Protein AF-A0A3Q9ING6-F1 (afdb_monomer)

pLDDT: mean 71.67, std 16.08, range [26.5, 85.5]

Secondary structure (DSSP, 8-state):
-------TTSHHHHHHHTT-EEEEEESSTTTTSTTTT--EEEEE---

Mean predicted aligned error: 8.26 Å

Organism: NCBI:txid2093856

Foldseek 3Di:
DDPPPDPPPPPVVVCVVVQKDWDDKAQCPCCVDPVSRDIDTDIDHDD

Sequence (47 aa):
MKLLNINLKNIPRRYHNCGFKIGSVDTMLYANFENNFEKAVFWYLRF

InterPro domains:
  IPR008125 Streptothricin acetyltransferase [PR01754] (12-28)
  IPR008125 Streptothricin acetyltransferase [PR01754] (34-47)

Nearest PDB structures (foldseek):
  3pp9-assembly2_B  TM=8.777E-01  e=2.763E-01  Bacillus anthracis str. Ames
  6mfd-assembly2_A  TM=6.174E-01  e=6.796E+00  Archangium violaceum
  3g2o-assembly1_A  TM=5.859E-01  e=9.487E+0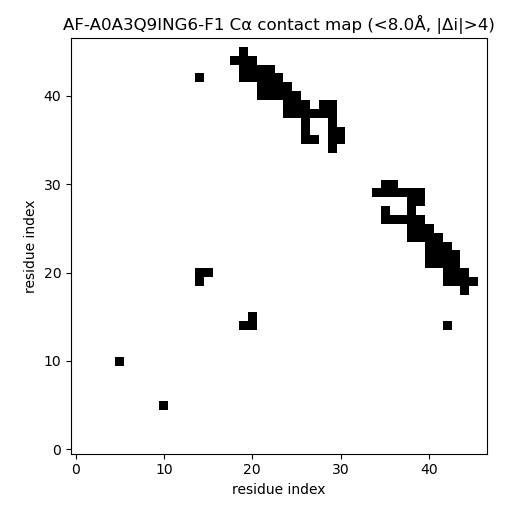0  Amycolatopsis orien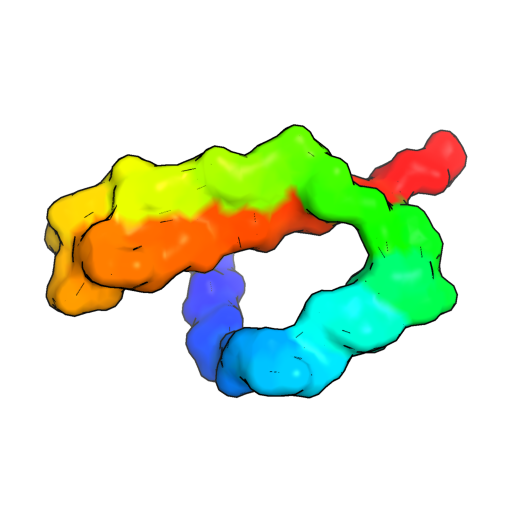talis
  4m00-assembly1_A  TM=4.659E-01  e=2.855E+00  Staphylococcus aureus subsp. aureus NCTC 8325

Radius of gyration: 11.84 Å; Cα contacts (8 Å, |Δi|>4): 48; chains: 1; bounding box: 25×19×31 Å

Structure (mmCIF, N/CA/C/O backbone):
data_AF-A0A3Q9ING6-F1
#
_entry.id   AF-A0A3Q9ING6-F1
#
loop_
_atom_site.group_PDB
_atom_site.id
_atom_site.type_symbol
_atom_site.label_atom_id
_atom_site.label_alt_id
_atom_site.label_comp_id
_atom_site.label_asym_id
_atom_site.label_entity_id
_atom_site.label_seq_id
_atom_site.pdbx_PDB_ins_code
_atom_site.Cartn_x
_atom_site.Cartn_y
_atom_site.Cartn_z
_atom_site.occupancy
_atom_site.B_iso_or_equiv
_atom_site.auth_seq_id
_atom_site.auth_comp_id
_atom_site.auth_asym_id
_atom_site.auth_atom_id
_atom_site.pdbx_PDB_model_num
ATOM 1 N N . MET A 1 1 ? -4.532 18.415 -4.008 1.00 34.12 1 MET A N 1
ATOM 2 C CA . MET A 1 1 ? -4.125 17.091 -3.493 1.00 34.12 1 MET A CA 1
ATOM 3 C C . MET A 1 1 ? -2.603 17.037 -3.514 1.00 34.12 1 MET A C 1
ATOM 5 O O . MET A 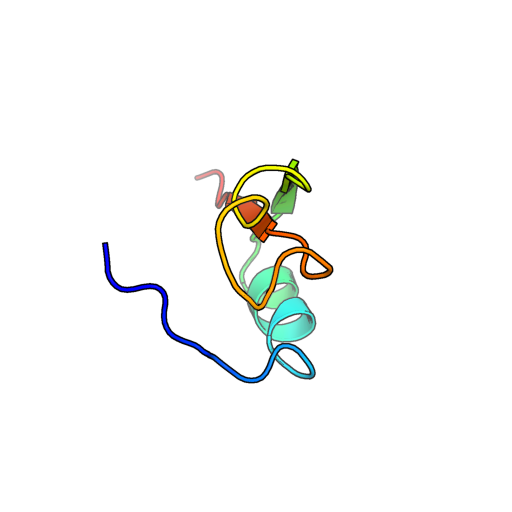1 1 ? -2.022 16.991 -4.587 1.00 34.12 1 MET A O 1
ATOM 9 N N . LYS A 1 2 ? -1.946 17.217 -2.362 1.00 26.50 2 LYS A N 1
ATOM 10 C CA . LYS A 1 2 ? -0.480 17.283 -2.276 1.00 26.50 2 LYS A CA 1
ATOM 11 C C . LYS A 1 2 ? 0.030 15.860 -2.062 1.00 26.50 2 LYS A C 1
ATOM 13 O O . LYS A 1 2 ? -0.095 15.334 -0.961 1.00 26.50 2 LYS A O 1
ATOM 18 N N . LEU A 1 3 ? 0.522 15.229 -3.127 1.00 38.75 3 LEU A N 1
ATOM 19 C CA . LEU A 1 3 ? 1.236 13.957 -3.035 1.00 38.75 3 LEU A CA 1
ATOM 20 C C . LEU A 1 3 ? 2.571 14.244 -2.357 1.00 38.75 3 LEU A C 1
ATOM 22 O O . LEU A 1 3 ? 3.530 14.724 -2.953 1.00 38.75 3 LEU A O 1
ATOM 26 N N . LEU A 1 4 ? 2.557 14.074 -1.044 1.00 36.78 4 LEU A N 1
ATOM 27 C CA . LEU A 1 4 ? 3.713 14.219 -0.189 1.00 36.78 4 LEU A CA 1
ATOM 28 C C . LEU A 1 4 ? 4.637 13.049 -0.556 1.00 36.78 4 LEU A C 1
ATOM 30 O O . LEU A 1 4 ? 4.314 11.895 -0.281 1.00 36.78 4 LEU A O 1
ATOM 34 N N . ASN A 1 5 ? 5.741 13.346 -1.248 1.00 42.31 5 ASN A N 1
ATOM 35 C CA . ASN A 1 5 ? 6.801 12.384 -1.537 1.00 42.31 5 ASN A CA 1
ATOM 36 C C . ASN A 1 5 ? 7.499 12.061 -0.207 1.00 42.31 5 ASN A C 1
ATOM 38 O O . ASN A 1 5 ? 8.474 12.695 0.193 1.00 42.31 5 ASN A O 1
ATOM 42 N N . ILE A 1 6 ? 6.877 11.173 0.567 1.00 51.66 6 ILE A N 1
ATOM 43 C CA . ILE A 1 6 ? 7.363 10.729 1.866 1.00 51.66 6 ILE A CA 1
ATOM 44 C C . ILE A 1 6 ? 8.040 9.389 1.613 1.00 51.66 6 ILE A C 1
ATOM 46 O O . ILE A 1 6 ? 7.428 8.455 1.104 1.00 51.66 6 ILE A O 1
ATOM 50 N N . ASN A 1 7 ? 9.313 9.310 1.981 1.00 44.12 7 ASN A N 1
ATOM 51 C CA . ASN A 1 7 ? 10.167 8.137 1.846 1.00 44.12 7 ASN A CA 1
ATOM 52 C C . ASN A 1 7 ? 9.437 6.861 2.344 1.00 44.12 7 ASN A C 1
ATOM 54 O O . ASN A 1 7 ? 9.249 6.664 3.549 1.00 44.12 7 ASN A O 1
ATOM 58 N N . LEU A 1 8 ? 8.995 6.009 1.408 1.00 54.72 8 LEU A N 1
ATOM 59 C CA . LEU A 1 8 ? 8.060 4.887 1.621 1.00 54.72 8 LEU A CA 1
ATOM 60 C C . LEU A 1 8 ? 8.555 3.816 2.610 1.00 54.72 8 LEU A C 1
ATOM 62 O O . LEU A 1 8 ? 7.780 2.962 3.037 1.00 54.72 8 LEU A O 1
ATOM 66 N N . LYS A 1 9 ? 9.831 3.851 3.012 1.00 54.91 9 LYS A N 1
ATOM 67 C CA . LYS A 1 9 ? 10.457 2.798 3.827 1.00 54.91 9 LYS A CA 1
ATOM 68 C C . LYS A 1 9 ? 9.879 2.662 5.244 1.00 54.91 9 LYS A C 1
ATOM 70 O O . LYS A 1 9 ? 9.850 1.554 5.772 1.00 54.91 9 LYS A O 1
ATOM 75 N N . ASN A 1 10 ? 9.382 3.746 5.851 1.00 54.25 10 ASN A N 1
ATOM 76 C CA . ASN A 1 10 ? 8.982 3.752 7.275 1.00 54.25 10 ASN A CA 1
ATOM 77 C C . ASN A 1 10 ? 7.488 4.019 7.526 1.00 54.25 10 ASN A C 1
ATOM 79 O O .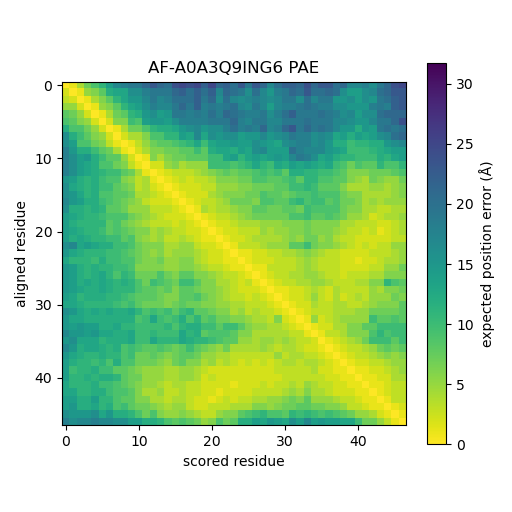 ASN A 1 10 ? 7.015 3.925 8.659 1.00 54.25 10 ASN A O 1
ATOM 83 N N . ILE A 1 11 ? 6.738 4.338 6.475 1.00 63.38 11 ILE A N 1
ATOM 84 C CA . ILE A 1 11 ? 5.323 4.721 6.524 1.00 63.38 11 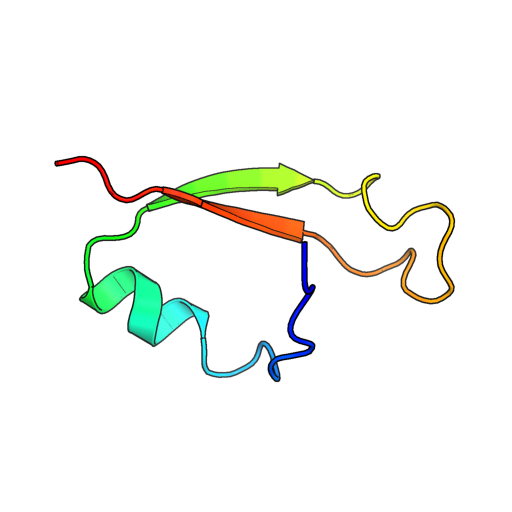ILE A CA 1
ATOM 85 C C . ILE A 1 11 ? 4.412 3.524 6.846 1.00 63.38 11 ILE A C 1
ATOM 87 O O . ILE A 1 11 ? 3.639 3.640 7.795 1.00 63.38 11 ILE A O 1
ATOM 91 N N . PRO A 1 12 ? 4.516 2.348 6.190 1.00 64.88 12 PRO A N 1
ATOM 92 C CA . PRO A 1 12 ? 3.517 1.284 6.343 1.00 64.88 12 PRO A CA 1
ATOM 93 C C . PRO A 1 12 ? 3.325 0.818 7.794 1.00 64.88 12 PRO A C 1
ATOM 95 O O . PRO A 1 12 ? 2.206 0.536 8.213 1.00 64.88 12 PRO A O 1
ATOM 98 N N . ARG A 1 13 ? 4.404 0.813 8.594 1.00 66.06 13 ARG A N 1
ATOM 99 C CA . ARG A 1 13 ? 4.351 0.440 10.018 1.00 66.06 13 ARG A CA 1
ATOM 100 C C . ARG A 1 13 ? 3.560 1.430 10.872 1.00 66.06 13 ARG A C 1
ATOM 102 O O . ARG A 1 13 ? 2.849 1.011 11.776 1.00 66.06 13 ARG A O 1
ATOM 109 N N . ARG A 1 14 ? 3.664 2.734 10.601 1.00 70.19 14 ARG A N 1
ATOM 110 C CA . ARG A 1 14 ? 2.937 3.753 11.375 1.00 70.19 14 ARG A CA 1
ATOM 111 C C . ARG A 1 14 ? 1.439 3.718 11.085 1.00 70.19 14 ARG A C 1
ATOM 113 O O . ARG A 1 14 ? 0.653 3.744 12.021 1.00 70.19 14 ARG A O 1
ATOM 120 N N . TYR A 1 15 ? 1.052 3.593 9.817 1.00 71.00 15 TYR A N 1
ATOM 121 C CA . TYR A 1 15 ? -0.360 3.532 9.426 1.00 71.00 15 TYR A CA 1
ATOM 122 C C . TYR A 1 15 ? -1.029 2.263 9.964 1.00 71.00 15 TYR A C 1
ATOM 124 O O . TYR A 1 15 ? -2.127 2.346 10.511 1.00 71.00 15 TYR A O 1
ATOM 132 N N . HIS A 1 16 ? -0.329 1.124 9.921 1.00 71.94 16 HIS A N 1
ATOM 133 C CA . HIS A 1 16 ? -0.806 -0.113 10.537 1.00 71.94 16 HIS A CA 1
ATOM 134 C C . HIS A 1 16 ? -1.058 0.043 12.047 1.00 71.94 16 HIS A C 1
ATOM 136 O O . HIS A 1 16 ? -2.134 -0.305 12.529 1.00 71.94 16 HIS A O 1
ATOM 142 N N . ASN A 1 17 ? -0.116 0.642 12.785 1.00 78.06 17 ASN A N 1
ATOM 143 C CA . ASN A 1 17 ? -0.264 0.864 14.229 1.00 78.06 17 ASN A CA 1
ATOM 144 C C . ASN A 1 17 ? -1.396 1.845 14.579 1.00 78.06 17 ASN A C 1
ATOM 146 O O . ASN A 1 17 ? -1.962 1.762 15.663 1.00 78.06 17 ASN A O 1
ATOM 150 N N . CYS A 1 18 ? -1.746 2.760 13.672 1.00 80.75 18 CYS A N 1
ATOM 151 C CA . CYS A 1 18 ? -2.855 3.700 13.842 1.00 80.75 18 CYS A CA 1
ATOM 152 C C . CYS A 1 18 ? -4.221 3.126 13.411 1.00 80.75 18 CYS A C 1
ATOM 154 O O . CYS A 1 18 ? -5.188 3.877 13.324 1.00 80.75 18 CYS A O 1
ATOM 156 N N . GLY A 1 19 ? -4.312 1.824 13.113 1.00 80.75 19 GLY A N 1
ATOM 157 C CA . GLY A 1 19 ? -5.567 1.164 12.735 1.00 80.75 19 GLY A CA 1
ATOM 158 C C . GLY A 1 19 ? -5.974 1.344 11.270 1.00 80.75 19 GLY A C 1
ATOM 159 O O . GLY A 1 19 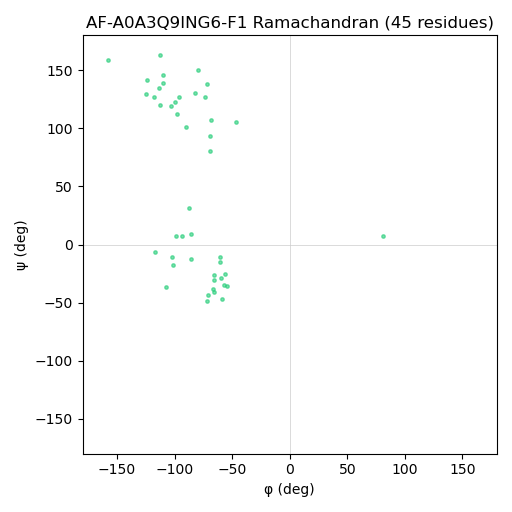? -7.064 0.917 10.884 1.00 80.75 19 GLY A O 1
ATOM 160 N N . PHE A 1 20 ? -5.116 1.935 10.432 1.00 83.44 20 PHE A N 1
ATOM 161 C CA . PHE A 1 20 ? -5.373 2.013 8.998 1.00 83.44 20 PHE A CA 1
ATOM 162 C C . PHE A 1 20 ? -5.199 0.639 8.349 1.00 83.44 20 PHE A C 1
ATOM 164 O O . PHE A 1 20 ? -4.238 -0.090 8.611 1.00 83.44 20 PHE A O 1
ATOM 171 N N . LYS A 1 21 ? -6.111 0.313 7.436 1.00 82.12 21 LYS A N 1
ATOM 172 C CA . LYS A 1 21 ? -6.078 -0.904 6.622 1.00 82.12 21 LYS A CA 1
ATOM 173 C C . LYS A 1 21 ? -5.778 -0.546 5.170 1.00 82.12 21 LYS A C 1
ATOM 175 O O . LYS A 1 21 ? -6.201 0.501 4.689 1.00 82.12 21 LYS A O 1
ATOM 180 N N . ILE A 1 22 ? -5.050 -1.414 4.469 1.00 83.12 22 ILE A N 1
ATOM 181 C CA . ILE A 1 22 ? -4.831 -1.277 3.021 1.00 83.12 22 ILE A CA 1
ATOM 182 C C . ILE A 1 22 ? -6.128 -1.657 2.308 1.00 83.12 22 ILE A C 1
ATOM 184 O O . ILE A 1 22 ? -6.678 -2.727 2.574 1.00 83.12 22 ILE A O 1
ATOM 188 N N . GLY A 1 23 ? -6.626 -0.780 1.435 1.00 82.50 23 GLY A N 1
ATOM 189 C CA . GLY A 1 23 ? -7.876 -0.987 0.687 1.00 82.50 23 GLY A CA 1
ATOM 190 C C . GLY A 1 23 ? -7.685 -1.296 -0.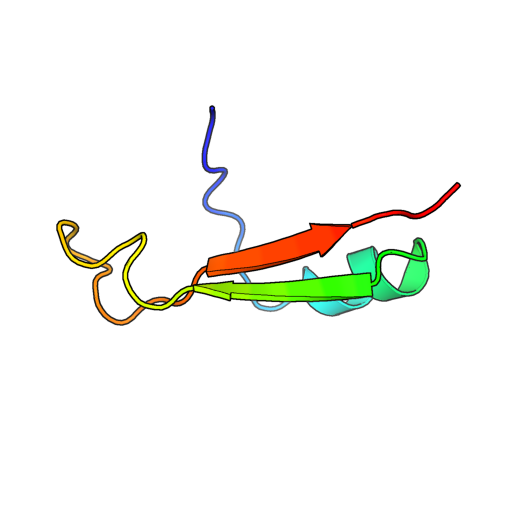774 1.00 82.50 23 GLY A C 1
ATOM 191 O O . GLY A 1 23 ? -8.411 -2.121 -1.319 1.00 82.50 23 GLY A O 1
ATOM 192 N N . SER A 1 24 ? -6.693 -0.680 -1.397 1.00 84.44 24 SER A N 1
ATOM 193 C CA . SER A 1 24 ? -6.380 -0.937 -2.792 1.00 84.44 24 SER A CA 1
ATOM 194 C C . SER A 1 24 ? -4.940 -0.558 -3.099 1.00 84.44 24 SER A C 1
ATOM 196 O O . SER A 1 24 ? -4.301 0.225 -2.387 1.00 84.44 24 SER A O 1
ATOM 198 N N . VAL A 1 25 ? -4.432 -1.146 -4.175 1.00 85.19 25 VAL A N 1
ATOM 199 C CA . VAL A 1 25 ? -3.152 -0.796 -4.779 1.00 85.19 25 VAL A CA 1
ATOM 200 C C . VAL A 1 25 ? -3.430 -0.467 -6.238 1.00 85.19 25 VAL A C 1
ATOM 202 O O . VAL A 1 25 ? -4.080 -1.257 -6.919 1.00 85.19 25 VAL A O 1
ATOM 205 N N . ASP A 1 26 ? -2.949 0.680 -6.706 1.00 83.00 26 ASP A N 1
ATOM 206 C CA . ASP A 1 26 ? -3.109 1.129 -8.088 1.00 83.00 26 ASP A CA 1
ATOM 207 C C . ASP A 1 26 ? -1.735 1.265 -8.755 1.00 83.00 26 ASP A C 1
ATOM 209 O O . ASP A 1 26 ? -0.819 1.899 -8.223 1.00 83.00 26 ASP A O 1
ATOM 213 N N . THR A 1 27 ? -1.585 0.616 -9.907 1.00 79.94 27 THR A N 1
ATOM 214 C CA . THR A 1 27 ? -0.355 0.600 -10.709 1.00 79.94 27 THR A CA 1
ATOM 215 C C . THR A 1 27 ? -0.418 1.532 -11.916 1.00 79.94 27 THR A C 1
ATOM 217 O O . THR A 1 27 ? 0.593 1.725 -12.579 1.00 79.94 27 THR A O 1
ATOM 220 N N . MET A 1 28 ? -1.593 2.071 -12.243 1.00 83.81 28 MET A N 1
ATOM 221 C CA . MET A 1 28 ? -1.821 2.944 -13.395 1.00 83.81 28 MET A CA 1
ATOM 222 C C . MET A 1 28 ? -1.890 4.422 -13.007 1.00 83.81 28 MET A C 1
ATOM 224 O O . MET A 1 28 ? -1.690 5.280 -13.864 1.00 83.81 28 MET A O 1
ATOM 228 N N . LEU A 1 29 ? -2.106 4.741 -11.728 1.00 82.12 29 LEU A N 1
ATOM 229 C CA . LEU A 1 29 ? -2.183 6.120 -11.235 1.00 82.12 29 LEU A CA 1
ATOM 230 C C . LEU A 1 29 ? -0.949 6.958 -11.613 1.00 82.12 29 LEU A C 1
ATOM 232 O O . LEU A 1 29 ? -1.073 8.142 -11.921 1.00 82.12 29 LEU A O 1
ATOM 236 N N . TYR A 1 30 ? 0.232 6.335 -11.623 1.00 81.38 30 TYR A N 1
ATOM 237 C CA . TYR A 1 30 ? 1.492 6.975 -12.003 1.00 81.38 30 TYR A CA 1
ATOM 238 C C . TYR A 1 30 ? 1.930 6.682 -13.446 1.00 81.38 30 TYR A C 1
ATOM 240 O O . TYR A 1 30 ? 3.023 7.085 -13.829 1.00 81.38 30 TYR A O 1
ATOM 248 N N . ALA A 1 31 ? 1.103 6.030 -14.272 1.00 81.31 31 ALA A N 1
ATOM 249 C CA . ALA A 1 31 ? 1.509 5.548 -15.599 1.00 81.31 31 ALA A CA 1
ATOM 250 C C 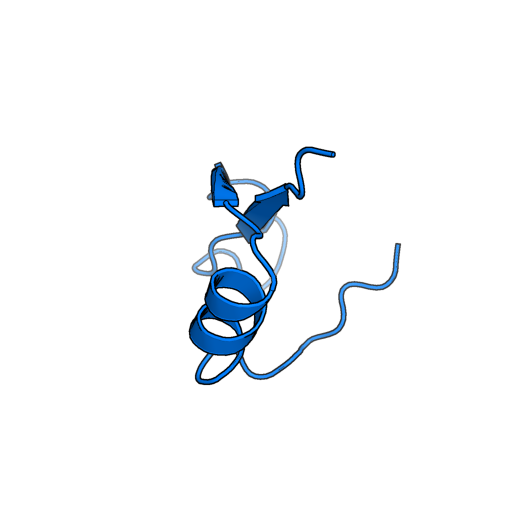. ALA A 1 31 ? 1.994 6.655 -16.553 1.00 81.31 31 ALA A C 1
ATOM 252 O O . ALA A 1 31 ? 2.838 6.398 -17.406 1.00 81.31 31 ALA A O 1
ATOM 253 N N . ASN A 1 32 ? 1.490 7.883 -16.386 1.00 84.81 32 ASN A N 1
ATOM 254 C CA . ASN A 1 32 ? 1.854 9.041 -17.210 1.00 84.81 32 ASN A CA 1
ATOM 255 C C . ASN A 1 32 ? 2.992 9.892 -16.616 1.00 84.81 32 ASN A C 1
ATOM 257 O O . ASN A 1 32 ? 3.270 10.976 -17.125 1.00 84.81 32 ASN A O 1
ATOM 261 N N . PHE A 1 33 ? 3.622 9.446 -15.528 1.00 82.50 33 PHE A N 1
ATOM 262 C CA . PHE A 1 33 ? 4.708 10.160 -14.856 1.00 82.50 33 PHE A CA 1
ATOM 26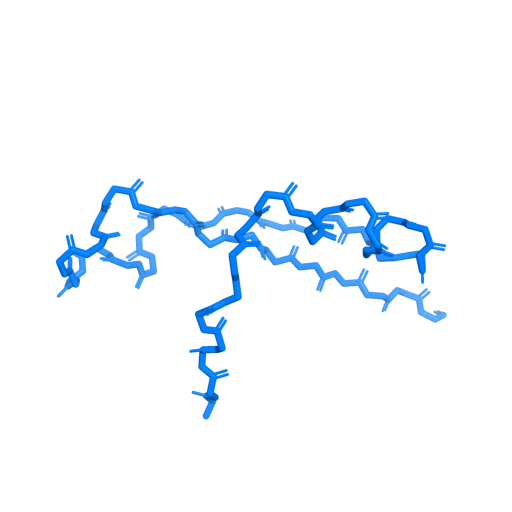3 C C . PHE A 1 33 ? 6.031 9.400 -15.003 1.00 82.50 33 PHE A C 1
ATOM 265 O O . PHE A 1 33 ? 6.043 8.204 -15.281 1.00 82.50 33 PHE A O 1
ATOM 272 N N . GLU A 1 34 ? 7.156 10.077 -14.759 1.00 81.19 34 GLU A N 1
ATOM 273 C CA . GLU A 1 34 ? 8.489 9.442 -14.737 1.00 81.19 34 GLU A CA 1
ATOM 274 C C . GLU A 1 34 ? 8.566 8.280 -13.728 1.00 81.19 34 GLU A C 1
ATOM 276 O O . GLU A 1 34 ? 9.308 7.321 -13.923 1.00 81.19 34 GLU A O 1
ATOM 281 N N . ASN A 1 35 ? 7.718 8.316 -12.697 1.00 73.88 35 ASN A N 1
ATOM 282 C CA . ASN A 1 35 ? 7.567 7.280 -11.680 1.00 73.88 35 ASN A CA 1
ATOM 283 C C . ASN A 1 35 ? 6.565 6.176 -12.078 1.00 73.88 35 ASN A C 1
ATOM 285 O O . ASN A 1 35 ? 5.907 5.596 -11.217 1.00 73.88 35 ASN A O 1
ATOM 289 N N . ASN A 1 36 ? 6.425 5.857 -13.365 1.00 77.69 36 ASN A N 1
ATOM 290 C CA . ASN A 1 36 ? 5.476 4.846 -13.859 1.00 77.69 36 ASN A CA 1
ATOM 291 C C . ASN A 1 36 ? 5.701 3.418 -13.314 1.00 77.69 36 ASN A C 1
ATOM 293 O O . ASN A 1 36 ? 4.810 2.577 -13.416 1.00 77.69 36 ASN A O 1
ATOM 297 N N . PHE A 1 37 ? 6.858 3.139 -12.710 1.00 79.50 37 PHE A N 1
ATOM 298 C CA . PHE A 1 37 ? 7.142 1.882 -12.010 1.00 79.50 37 PHE A CA 1
ATOM 299 C C . PHE A 1 37 ? 6.665 1.874 -10.546 1.00 79.50 37 PHE A C 1
ATOM 301 O O . PHE A 1 37 ? 6.648 0.817 -9.906 1.00 79.50 37 PHE A O 1
ATOM 308 N N . GLU A 1 38 ? 6.298 3.033 -9.993 1.00 81.56 38 GLU A N 1
ATOM 309 C CA . GLU A 1 38 ? 5.800 3.151 -8.625 1.00 81.56 38 GLU A CA 1
ATOM 310 C C . GLU A 1 38 ? 4.323 2.754 -8.531 1.00 81.56 38 GLU A C 1
ATOM 312 O O . GLU A 1 38 ? 3.532 2.911 -9.460 1.00 81.56 38 GLU A O 1
ATOM 317 N N . LYS A 1 39 ? 3.934 2.230 -7.366 1.00 81.88 39 LYS A N 1
ATOM 318 C CA . LYS A 1 39 ? 2.558 1.813 -7.080 1.00 81.88 39 LYS A CA 1
ATOM 319 C C . LYS A 1 39 ? 1.967 2.706 -6.003 1.00 81.88 39 LYS A C 1
ATOM 321 O O . LYS A 1 39 ? 2.601 2.941 -4.973 1.00 81.88 39 LYS A O 1
ATOM 326 N N . ALA A 1 40 ? 0.736 3.156 -6.204 1.00 84.06 40 ALA A N 1
ATOM 327 C CA . ALA A 1 40 ? -0.023 3.854 -5.179 1.00 84.06 40 ALA A CA 1
ATOM 328 C C . ALA A 1 40 ? -0.680 2.837 -4.241 1.00 84.06 40 ALA A C 1
ATOM 330 O O . ALA A 1 40 ? -1.336 1.905 -4.697 1.00 84.06 40 ALA A O 1
ATOM 331 N N . VAL A 1 41 ? -0.524 3.015 -2.928 1.00 85.00 41 VAL A N 1
ATOM 332 C CA . VAL A 1 41 ? -1.204 2.201 -1.909 1.00 85.00 41 VAL A CA 1
ATOM 333 C C . VAL A 1 41 ? -2.193 3.088 -1.169 1.00 85.00 41 VAL A C 1
ATOM 335 O O . VAL A 1 41 ? -1.796 4.071 -0.540 1.00 85.00 41 VAL A O 1
ATOM 338 N N . PHE A 1 42 ? -3.474 2.734 -1.221 1.00 84.75 42 PHE A N 1
ATOM 339 C CA . PHE A 1 42 ? -4.538 3.464 -0.544 1.00 84.75 42 PHE A CA 1
ATOM 340 C C . PHE A 1 42 ? -4.847 2.823 0.806 1.00 84.75 42 PHE A C 1
ATOM 342 O O . PHE A 1 42 ? -5.136 1.627 0.904 1.00 84.75 42 PHE A O 1
ATOM 349 N N . TRP A 1 43 ? -4.811 3.648 1.849 1.00 85.50 43 TRP A N 1
ATOM 350 C CA . TRP A 1 43 ? -5.110 3.264 3.223 1.00 85.50 43 TRP A CA 1
ATOM 351 C C . TRP A 1 43 ? -6.430 3.896 3.654 1.00 85.50 43 TRP A C 1
ATOM 353 O O . TRP A 1 43 ? -6.667 5.071 3.378 1.00 85.50 43 TRP A O 1
ATOM 363 N N . TYR A 1 44 ? -7.263 3.145 4.367 1.00 84.06 44 TYR A N 1
ATOM 364 C CA . TYR A 1 44 ? -8.504 3.645 4.950 1.00 84.06 44 TYR A CA 1
ATOM 365 C C . TYR A 1 44 ? -8.525 3.397 6.457 1.00 84.06 44 TYR A C 1
ATOM 367 O O . TYR A 1 44 ? -8.077 2.357 6.944 1.00 84.06 44 TYR A O 1
ATOM 375 N N . LEU A 1 45 ? -9.055 4.369 7.193 1.00 83.12 45 LEU A N 1
ATOM 376 C CA . LEU A 1 45 ? -9.387 4.237 8.603 1.00 83.12 45 LEU A CA 1
ATOM 377 C C . LEU A 1 45 ? -10.899 4.060 8.684 1.00 83.12 45 LEU A C 1
ATOM 379 O O . LEU A 1 45 ? -11.650 4.905 8.202 1.00 83.12 45 LEU A O 1
ATOM 383 N N . ARG A 1 46 ? -11.343 2.930 9.228 1.00 71.19 46 ARG A N 1
ATOM 384 C CA . ARG A 1 46 ? -12.763 2.671 9.452 1.00 71.19 46 ARG A CA 1
ATOM 385 C C . ARG A 1 46 ? -13.066 3.005 10.910 1.00 71.19 46 ARG A C 1
ATOM 387 O O . ARG A 1 46 ? -12.531 2.331 11.787 1.00 71.19 46 ARG A O 1
ATOM 394 N N . PHE A 1 47 ? -13.851 4.061 11.113 1.00 70.31 47 PHE A N 1
ATOM 395 C CA . PHE A 1 47 ? -14.401 4.461 12.408 1.00 70.31 47 PHE A CA 1
ATOM 396 C C . PHE A 1 47 ? -15.602 3.591 12.784 1.00 70.31 47 PHE A C 1
ATOM 398 O O . PHE A 1 47 ? -16.298 3.119 11.850 1.00 70.31 47 PHE A O 1
#

Solvent-accessible surface area (backbone atoms only — not comparable to full-atom values): 3143 Å² total; per-residue (Å²): 136,84,83,73,90,62,75,71,88,66,48,66,66,55,44,47,75,71,62,34,41,84,74,49,73,40,60,64,85,32,54,90,44,98,54,35,88,45,67,51,75,43,71,45,74,82,130